Protein AF-A0A6N3H968-F1 (afdb_monomer_lite)

Organism: Flavonifractor plautii (NCBI:txid292800)

Radius of gyration: 36.26 Å; chains: 1; bounding box: 72×86×82 Å

Sequence (132 aa):
MAENMKNLCAPVPAGLHARVREEQEASGQTLGQYMTWLIRTFYDNQKEETTMSGDKRTVAFQVPGELFEKFKDYLQEKGIKQNAFFLDCIHRALAEAQEERVDADASAEPDGEAETDATSQGEDADEDSTAE

pLDDT: mean 76.13, std 20.02, range [37.72, 97.06]

Structure (mmCIF, N/CA/C/O backbone):
data_AF-A0A6N3H968-F1
#
_entry.id   AF-A0A6N3H968-F1
#
loop_
_atom_site.group_PDB
_atom_site.id
_atom_site.type_symbol
_atom_site.label_atom_id
_atom_site.label_alt_id
_atom_site.label_comp_id
_atom_site.label_asym_id
_atom_site.label_entity_id
_atom_site.label_seq_id
_atom_site.pdbx_PDB_ins_code
_atom_site.Cartn_x
_atom_site.Cartn_y
_atom_site.Cartn_z
_atom_site.occupancy
_atom_site.B_iso_or_equiv
_atom_site.auth_seq_id
_atom_site.auth_comp_id
_atom_site.auth_asym_id
_atom_site.auth_atom_id
_atom_site.pdbx_PDB_model_num
ATOM 1 N N . MET A 1 1 ? 8.980 20.034 19.360 1.00 46.72 1 MET A N 1
ATOM 2 C CA . MET A 1 1 ? 8.339 21.313 18.984 1.00 46.72 1 MET A CA 1
ATOM 3 C C . MET A 1 1 ? 6.839 21.077 19.027 1.00 46.72 1 MET A C 1
ATOM 5 O O . MET A 1 1 ? 6.424 20.035 18.541 1.00 46.72 1 MET A O 1
ATOM 9 N N . ALA A 1 2 ? 6.054 21.929 19.687 1.00 58.66 2 ALA A N 1
ATOM 10 C CA . ALA A 1 2 ? 4.604 21.739 19.750 1.00 58.66 2 ALA A CA 1
ATOM 11 C C . ALA A 1 2 ? 4.001 22.016 18.365 1.00 58.66 2 ALA A C 1
ATOM 13 O O 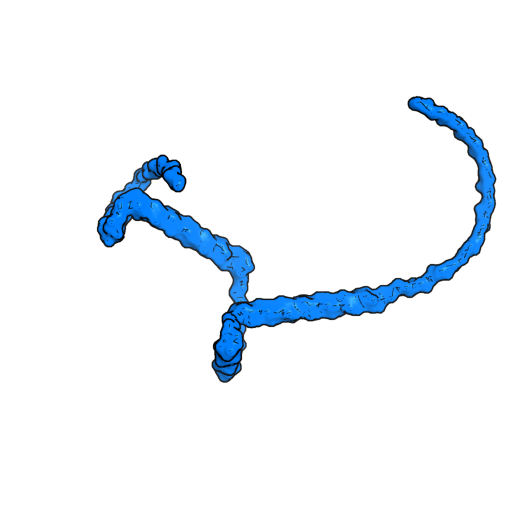. ALA A 1 2 ? 4.183 23.108 17.828 1.00 58.66 2 ALA A O 1
ATOM 14 N N . GLU A 1 3 ? 3.341 21.024 17.770 1.00 74.94 3 GLU A N 1
ATOM 15 C CA . GLU A 1 3 ? 2.638 21.208 16.502 1.00 74.94 3 GLU A CA 1
ATOM 16 C C . GLU A 1 3 ? 1.465 22.180 16.688 1.00 74.94 3 GLU A C 1
ATOM 18 O O . GLU A 1 3 ? 0.757 22.155 17.698 1.00 74.94 3 GLU A O 1
ATOM 23 N N . ASN A 1 4 ? 1.264 23.069 15.714 1.00 87.25 4 ASN A N 1
ATOM 24 C CA . ASN A 1 4 ? 0.139 23.996 15.721 1.00 87.25 4 ASN A CA 1
ATOM 25 C C . ASN A 1 4 ? -1.157 23.216 15.435 1.00 87.25 4 ASN A C 1
ATOM 27 O O . ASN A 1 4 ? -1.367 22.756 14.314 1.00 87.25 4 ASN A O 1
ATOM 31 N N . MET A 1 5 ? -2.014 23.053 16.446 1.00 84.62 5 MET A N 1
ATOM 32 C CA . MET A 1 5 ? -3.279 22.324 16.316 1.00 84.62 5 MET A CA 1
ATOM 33 C C . MET A 1 5 ? -4.404 23.235 15.810 1.00 84.62 5 MET A C 1
ATOM 35 O O . MET A 1 5 ? -4.602 24.339 16.318 1.00 84.62 5 MET A O 1
ATOM 39 N N . LYS A 1 6 ? -5.178 22.748 14.833 1.00 89.31 6 LYS A N 1
ATOM 40 C CA . LYS A 1 6 ? -6.383 23.402 14.296 1.00 89.31 6 LYS A CA 1
ATOM 41 C C . LYS A 1 6 ? -7.567 22.437 14.355 1.00 89.31 6 LYS A C 1
ATOM 43 O O . LYS A 1 6 ? -7.396 21.244 14.127 1.00 89.31 6 LYS A O 1
ATOM 48 N N . ASN A 1 7 ? -8.762 22.954 14.639 1.00 89.81 7 ASN A N 1
ATOM 49 C CA . ASN A 1 7 ? -9.979 22.142 14.721 1.00 89.81 7 ASN A CA 1
ATOM 50 C C . ASN A 1 7 ? -10.568 21.869 13.330 1.00 89.81 7 ASN A C 1
ATOM 52 O O . ASN A 1 7 ? -10.700 22.787 12.521 1.00 89.81 7 ASN A O 1
ATOM 56 N N . LEU A 1 8 ? -10.982 20.623 13.090 1.00 87.00 8 LEU A N 1
ATOM 57 C CA . LEU A 1 8 ? -11.762 20.211 11.924 1.00 87.00 8 LEU A CA 1
ATOM 58 C C . LEU A 1 8 ? -13.225 20.029 12.353 1.00 87.00 8 LEU A C 1
ATOM 60 O O . LEU A 1 8 ? -13.510 19.190 13.205 1.00 87.00 8 LEU A O 1
ATOM 64 N N . CYS A 1 9 ? -14.145 20.815 11.788 1.00 89.06 9 CYS A N 1
ATOM 65 C CA . CYS A 1 9 ? -15.574 20.752 12.104 1.00 89.06 9 CYS A CA 1
ATOM 66 C C . CYS A 1 9 ? -16.394 20.649 10.815 1.00 89.06 9 CYS A C 1
ATOM 68 O O . CYS A 1 9 ? -16.322 21.533 9.962 1.00 89.06 9 CYS A O 1
ATOM 70 N N . ALA A 1 10 ? -17.158 19.566 10.676 1.00 89.50 10 ALA A N 1
ATOM 71 C CA . ALA A 1 10 ? -18.072 19.342 9.563 1.00 89.50 10 ALA A CA 1
ATOM 72 C C . ALA A 1 10 ? -19.238 18.445 10.015 1.00 89.50 10 ALA A C 1
ATOM 74 O O . ALA A 1 10 ? -19.024 17.554 10.843 1.00 89.50 10 ALA A O 1
ATOM 75 N N . PRO A 1 11 ? -20.461 18.648 9.491 1.00 92.94 11 PRO A N 1
ATOM 76 C CA . PRO A 1 11 ? -21.566 17.730 9.737 1.00 92.94 11 PRO A CA 1
ATOM 77 C C . PRO A 1 11 ? -21.287 16.373 9.075 1.00 92.94 11 PRO A C 1
ATOM 79 O O . PRO A 1 11 ? -20.848 16.309 7.928 1.00 92.94 11 PRO A O 1
ATOM 82 N N . VAL A 1 12 ? -21.572 15.287 9.795 1.00 93.00 12 VAL A N 1
ATOM 83 C CA . VAL A 1 12 ? -21.361 13.904 9.343 1.00 93.00 12 VAL A CA 1
ATOM 84 C C . VAL A 1 12 ? -22.689 13.142 9.431 1.00 93.00 12 VAL A C 1
ATOM 86 O O . VAL A 1 12 ? -23.425 13.339 10.401 1.00 93.00 12 VAL A O 1
ATOM 89 N N . PRO A 1 13 ? -23.023 12.264 8.464 1.00 97.06 13 PRO A N 1
ATOM 90 C CA . PRO A 1 13 ? -24.207 11.414 8.558 1.00 97.06 13 PRO A CA 1
ATOM 91 C C . PRO A 1 13 ? -24.235 10.603 9.859 1.00 97.06 13 PRO A C 1
ATOM 93 O O . PRO A 1 13 ? -23.222 10.028 10.259 1.00 97.06 13 PRO A O 1
ATOM 96 N N . ALA A 1 14 ? -25.408 10.504 10.492 1.00 95.75 14 ALA A N 1
ATOM 97 C CA . ALA A 1 14 ? -25.561 9.891 11.816 1.00 95.75 14 ALA A CA 1
ATOM 98 C C . ALA A 1 14 ? -25.015 8.452 11.901 1.00 95.75 14 ALA A C 1
ATOM 100 O O . ALA A 1 14 ? -24.385 8.094 12.892 1.00 95.75 14 ALA A O 1
ATOM 101 N N . GLY A 1 15 ? -25.198 7.645 10.849 1.00 96.94 15 GLY A N 1
ATOM 102 C CA . GLY A 1 15 ? -24.672 6.276 10.801 1.00 96.94 15 GLY A CA 1
ATOM 103 C C . GLY A 1 15 ? -23.142 6.216 10.770 1.00 96.94 15 GLY A C 1
ATOM 104 O O . GLY A 1 15 ? -22.541 5.416 11.482 1.00 96.94 15 GLY A O 1
ATOM 105 N N . LEU A 1 16 ? -22.501 7.103 10.002 1.00 95.38 16 LEU A N 1
ATOM 106 C CA . LEU A 1 16 ? -21.039 7.183 9.951 1.00 95.38 16 LEU A CA 1
ATOM 107 C C . LEU A 1 16 ? -20.477 7.700 11.280 1.00 95.38 16 LEU A C 1
ATOM 109 O O . LEU A 1 16 ? -19.486 7.171 11.772 1.00 95.38 16 LEU A O 1
ATOM 113 N N . HIS A 1 17 ? -21.149 8.677 11.891 1.00 95.19 17 HIS A N 1
ATOM 114 C CA . HIS A 1 17 ? -20.797 9.157 13.222 1.00 95.19 17 HIS A CA 1
ATOM 115 C C . HIS A 1 17 ? -20.850 8.031 14.266 1.00 95.19 17 HIS A C 1
ATOM 117 O O . HIS A 1 17 ? -19.888 7.851 15.006 1.00 95.19 17 HIS A O 1
ATOM 123 N N . ALA A 1 18 ? -21.937 7.251 14.313 1.00 96.69 18 ALA A N 1
ATOM 124 C CA . ALA A 1 18 ? -22.078 6.144 15.261 1.00 96.69 18 ALA A CA 1
ATOM 125 C C . ALA A 1 18 ? -20.950 5.111 15.117 1.00 96.69 18 ALA A C 1
ATOM 127 O O . ALA A 1 18 ? -20.322 4.750 16.109 1.00 96.69 18 ALA A O 1
ATOM 128 N N . ARG A 1 19 ? -20.630 4.721 13.879 1.00 96.56 19 ARG A N 1
ATOM 129 C CA . ARG A 1 19 ? -19.536 3.788 13.593 1.00 96.56 19 ARG A CA 1
ATOM 130 C C . ARG A 1 19 ? -18.174 4.322 14.044 1.00 96.56 19 ARG A C 1
ATOM 132 O O . ARG A 1 19 ? -17.432 3.619 14.719 1.00 96.56 19 ARG A O 1
ATOM 139 N N . VAL A 1 20 ? -17.858 5.574 13.707 1.00 94.81 20 VAL A N 1
ATOM 140 C CA . VAL A 1 20 ? -16.598 6.220 14.117 1.00 94.81 20 VAL A CA 1
ATOM 141 C C . VAL A 1 20 ? -16.467 6.250 15.640 1.00 94.81 20 VAL A C 1
ATOM 143 O O . VAL A 1 20 ? -15.379 6.040 16.162 1.00 94.81 20 VAL A O 1
ATOM 146 N N . ARG A 1 21 ? -17.567 6.484 16.364 1.00 95.12 21 ARG A N 1
ATOM 147 C CA . ARG A 1 21 ? -17.585 6.487 17.833 1.00 95.12 21 ARG A CA 1
ATOM 148 C C . ARG A 1 21 ? -17.335 5.104 18.427 1.00 95.12 21 ARG A C 1
ATOM 150 O O . ARG A 1 21 ? -16.510 4.995 19.327 1.00 95.12 21 ARG A O 1
ATOM 157 N N . GLU A 1 22 ? -17.991 4.073 17.905 1.00 96.81 22 GLU A N 1
ATOM 158 C CA . GLU A 1 22 ? -17.797 2.687 18.346 1.00 96.81 22 GLU A CA 1
ATOM 159 C C . GLU A 1 22 ? -16.345 2.227 18.137 1.00 96.81 22 GLU A C 1
ATOM 161 O O . GLU A 1 22 ? -15.702 1.733 19.063 1.00 96.81 22 GLU A O 1
ATOM 166 N N . GLU A 1 23 ? -15.783 2.468 16.949 1.00 96.00 23 GLU A N 1
ATOM 167 C CA . GLU A 1 23 ? -14.393 2.114 16.637 1.00 96.00 23 GLU A CA 1
ATOM 168 C C . GLU A 1 23 ? -13.383 2.939 17.461 1.00 96.00 23 GLU A C 1
ATOM 170 O O . GLU A 1 23 ? -12.353 2.424 17.909 1.00 96.00 23 GLU A O 1
ATOM 175 N N . GLN A 1 24 ? -13.685 4.214 17.722 1.00 95.94 24 GLN A N 1
ATOM 176 C CA . GLN A 1 24 ? -12.869 5.069 18.584 1.00 95.94 24 GLN A CA 1
ATOM 177 C C . GLN A 1 24 ? -12.869 4.577 20.037 1.00 95.94 24 GLN A C 1
ATOM 179 O O . GLN A 1 24 ? -11.818 4.570 20.676 1.00 95.94 24 GLN A O 1
ATOM 184 N N . GLU A 1 25 ? -14.011 4.134 20.558 1.00 94.44 25 GLU A N 1
ATOM 185 C CA . GLU A 1 25 ? -14.118 3.577 21.911 1.00 94.44 25 GLU A CA 1
ATOM 186 C C . GLU A 1 25 ? -13.400 2.226 22.016 1.00 94.44 25 GLU A C 1
ATOM 188 O O . GLU A 1 25 ? -12.639 2.011 22.962 1.00 94.44 25 GLU A O 1
ATOM 193 N N . ALA A 1 26 ? -13.535 1.366 21.002 1.00 95.62 26 ALA A N 1
ATOM 194 C CA . ALA A 1 26 ? -12.823 0.090 20.926 1.00 95.62 26 ALA A CA 1
ATOM 195 C C . ALA A 1 26 ? -11.294 0.254 20.843 1.00 95.62 26 ALA A C 1
ATOM 197 O O . ALA A 1 26 ? -10.553 -0.569 21.381 1.00 95.62 26 ALA A O 1
ATOM 198 N N . SER A 1 27 ? -10.807 1.320 20.197 1.00 92.94 27 SER A N 1
ATOM 199 C CA . SER A 1 27 ? -9.366 1.597 20.094 1.00 92.94 27 SER A CA 1
ATOM 200 C C . SER A 1 27 ? -8.754 2.188 21.372 1.00 92.94 27 SER A C 1
ATOM 202 O O . SER A 1 27 ? -7.529 2.255 21.486 1.00 92.94 27 SER A O 1
ATOM 204 N N . GLY A 1 28 ? -9.575 2.644 22.330 1.00 95.06 28 GLY A N 1
ATOM 205 C CA . GLY A 1 28 ? -9.118 3.291 23.567 1.00 95.06 28 GLY A CA 1
ATOM 206 C C . GLY A 1 28 ? -8.449 4.657 23.361 1.00 95.06 28 GLY A C 1
ATOM 207 O O . GLY A 1 28 ? -7.908 5.234 24.306 1.00 95.06 28 GLY A O 1
ATOM 208 N N . GLN A 1 29 ? -8.467 5.188 22.137 1.00 93.81 29 GLN A N 1
ATOM 209 C CA . GLN A 1 29 ? -7.880 6.480 21.798 1.00 93.81 29 GLN A CA 1
ATOM 210 C C . GLN A 1 29 ? -8.850 7.618 22.119 1.00 93.81 29 GLN A C 1
ATOM 212 O O . GLN A 1 29 ? -10.071 7.467 22.054 1.00 93.81 29 GLN A O 1
ATOM 217 N N . THR A 1 30 ? -8.317 8.808 22.404 1.00 94.44 30 THR A N 1
ATOM 218 C CA . THR A 1 30 ? -9.153 10.019 22.408 1.00 94.44 30 THR A CA 1
ATOM 219 C C . THR A 1 30 ? -9.659 10.309 20.994 1.00 94.44 30 THR A C 1
ATOM 221 O O . THR A 1 30 ? -8.998 9.975 20.011 1.00 94.44 30 THR A O 1
ATOM 224 N N . LEU A 1 31 ? -10.801 10.993 20.870 1.00 92.31 31 LEU A N 1
ATOM 225 C CA . LEU A 1 31 ? -11.367 11.338 19.562 1.00 92.31 31 LEU A CA 1
ATOM 226 C C . LEU A 1 31 ? -10.364 12.075 18.658 1.00 92.31 31 LEU A C 1
ATOM 228 O O . LEU A 1 31 ? -10.262 11.763 17.478 1.00 92.31 31 LEU A O 1
ATOM 232 N N . GLY A 1 32 ? -9.586 13.012 19.211 1.00 91.25 32 GLY A N 1
ATOM 233 C CA . GLY A 1 32 ? -8.565 13.736 18.449 1.00 91.25 32 GLY A CA 1
ATOM 234 C C . GLY A 1 32 ? -7.452 12.824 17.924 1.00 91.25 32 GLY A C 1
ATOM 235 O O . GLY A 1 32 ? -7.064 12.939 16.762 1.00 91.25 32 GLY A O 1
ATOM 236 N N . GLN A 1 33 ? -6.977 11.880 18.743 1.00 92.69 33 GLN A N 1
ATOM 237 C CA . GLN A 1 33 ? -5.967 10.897 18.330 1.00 92.69 33 GLN A CA 1
ATOM 238 C C . GLN A 1 33 ? -6.509 9.948 17.262 1.00 92.69 33 GLN A C 1
ATOM 240 O O . GLN A 1 33 ? -5.849 9.745 16.246 1.00 92.69 33 GLN A O 1
ATOM 245 N N . TYR A 1 34 ? -7.718 9.423 17.469 1.00 95.38 34 TYR A N 1
ATOM 246 C CA . TYR A 1 34 ? -8.359 8.508 16.530 1.00 95.38 34 TYR A CA 1
ATOM 247 C C . TYR A 1 34 ? -8.611 9.183 15.178 1.00 95.38 34 TYR A C 1
ATOM 249 O O . TYR A 1 34 ? -8.244 8.643 14.141 1.00 95.38 34 TYR A O 1
ATOM 257 N N . MET A 1 35 ? -9.140 10.412 15.171 1.00 94.25 35 MET A N 1
ATOM 258 C CA . MET A 1 35 ? -9.356 11.169 13.933 1.00 94.25 35 MET A CA 1
ATOM 259 C C . MET A 1 35 ? -8.039 11.510 13.230 1.00 94.25 35 MET A C 1
ATOM 261 O O . MET A 1 35 ? -7.953 11.401 12.010 1.00 94.25 35 MET A O 1
ATOM 265 N N . THR A 1 36 ? -6.994 11.869 13.981 1.00 93.12 36 THR A N 1
ATOM 266 C CA . THR A 1 36 ? -5.659 12.109 13.409 1.00 93.12 36 THR A CA 1
ATOM 267 C C . THR A 1 36 ? -5.108 10.843 12.756 1.00 93.12 36 THR A C 1
ATOM 269 O O . THR A 1 36 ? -4.624 10.897 11.626 1.00 93.12 36 THR A O 1
ATOM 272 N N . TRP A 1 37 ? -5.218 9.697 13.435 1.00 94.81 37 TRP A N 1
ATOM 273 C CA . TRP A 1 37 ? -4.813 8.401 12.895 1.00 94.81 37 TRP A CA 1
ATOM 274 C C . TRP A 1 37 ? -5.624 8.024 11.652 1.00 94.81 37 TRP A C 1
ATOM 276 O O . TRP A 1 37 ? -5.031 7.648 10.645 1.00 94.81 37 TRP A O 1
ATOM 286 N N . LEU A 1 38 ? -6.948 8.178 11.685 1.00 94.19 38 LEU A N 1
ATOM 287 C CA . LEU A 1 38 ? -7.844 7.821 10.586 1.00 94.19 38 LEU A CA 1
ATOM 288 C C . LEU A 1 38 ? -7.556 8.658 9.332 1.00 94.19 38 LEU A C 1
ATOM 290 O O . LEU A 1 38 ? -7.412 8.113 8.239 1.00 94.19 38 LEU A O 1
ATOM 294 N N . ILE A 1 39 ? -7.403 9.978 9.492 1.00 93.19 39 ILE A N 1
ATOM 295 C CA . ILE A 1 39 ? -7.086 10.902 8.393 1.00 93.19 39 ILE A CA 1
ATOM 296 C C . ILE A 1 39 ? -5.694 10.608 7.829 1.00 93.19 39 ILE A C 1
ATOM 298 O O . ILE A 1 39 ? -5.524 10.543 6.612 1.00 93.19 39 ILE A O 1
ATOM 302 N N . ARG A 1 40 ? -4.698 10.404 8.699 1.00 92.12 40 ARG 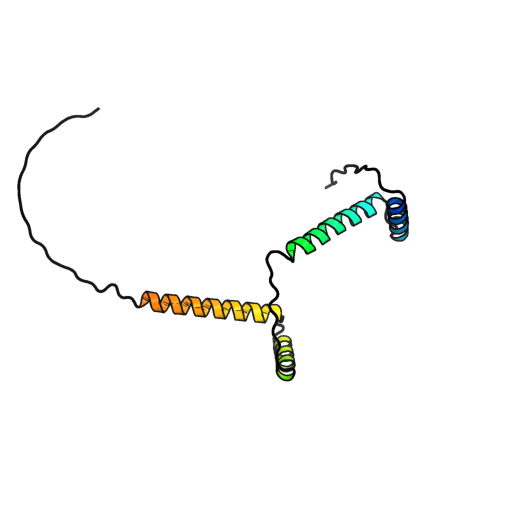A N 1
ATOM 303 C CA . ARG A 1 40 ? -3.340 10.051 8.272 1.00 92.12 40 ARG A CA 1
ATOM 304 C C . ARG A 1 40 ? -3.334 8.739 7.498 1.00 92.12 40 ARG A C 1
ATOM 306 O O . ARG A 1 40 ? -2.799 8.694 6.401 1.00 92.12 40 ARG A O 1
ATOM 313 N N . THR A 1 41 ? -3.987 7.715 8.037 1.00 91.19 41 THR A N 1
ATOM 314 C CA . THR A 1 41 ? -4.118 6.402 7.401 1.00 91.19 41 THR A CA 1
ATOM 315 C C . THR A 1 41 ? -4.772 6.538 6.032 1.00 91.19 41 THR A C 1
ATOM 317 O O . THR A 1 41 ? -4.260 5.990 5.066 1.00 91.19 41 THR A O 1
ATOM 320 N N . PHE A 1 42 ? -5.841 7.325 5.900 1.00 91.75 42 PHE A N 1
ATOM 321 C CA . PHE A 1 42 ? -6.486 7.568 4.610 1.00 91.75 42 PHE A CA 1
ATOM 322 C C . PHE A 1 42 ? -5.543 8.203 3.573 1.00 91.75 42 PHE A C 1
ATOM 324 O O . PHE A 1 42 ? -5.484 7.739 2.436 1.00 91.75 42 PHE A O 1
ATOM 331 N N . TYR A 1 43 ? -4.779 9.235 3.945 1.00 86.94 43 TYR A N 1
ATOM 332 C CA . TYR A 1 43 ? -3.844 9.885 3.018 1.00 86.94 43 TYR A CA 1
ATOM 333 C C . TYR A 1 43 ? -2.584 9.067 2.740 1.00 86.94 43 TYR A C 1
ATOM 335 O O . TYR A 1 43 ? -2.071 9.128 1.625 1.00 86.94 43 TYR A O 1
ATOM 343 N N . ASP A 1 44 ? -2.085 8.309 3.712 1.00 82.19 44 ASP A N 1
ATOM 344 C CA . ASP A 1 44 ? -0.940 7.419 3.522 1.00 82.19 44 ASP A CA 1
ATOM 345 C C . ASP A 1 44 ? -1.333 6.248 2.599 1.00 82.19 44 ASP A C 1
ATOM 347 O O . ASP A 1 44 ? -0.608 5.965 1.647 1.00 82.19 44 ASP A O 1
ATOM 351 N N . ASN A 1 45 ? -2.532 5.672 2.767 1.00 78.19 45 ASN A N 1
ATOM 352 C CA . ASN A 1 45 ? -3.065 4.654 1.851 1.00 78.19 45 ASN A CA 1
ATOM 353 C C . ASN A 1 45 ? -3.370 5.222 0.458 1.00 78.19 45 ASN A C 1
ATOM 355 O O . ASN A 1 45 ? -3.035 4.583 -0.531 1.00 78.19 45 ASN A O 1
ATOM 359 N N . GLN A 1 46 ? -3.938 6.431 0.342 1.00 69.12 46 GLN A N 1
ATOM 360 C CA . GLN A 1 46 ? -4.100 7.065 -0.973 1.00 69.12 46 GLN A CA 1
ATOM 361 C C . GLN A 1 46 ? -2.752 7.344 -1.636 1.00 69.12 46 GLN A C 1
ATOM 363 O O . GLN A 1 46 ? -2.627 7.192 -2.848 1.00 69.12 46 GLN A O 1
ATOM 368 N N . LYS A 1 47 ? -1.727 7.740 -0.874 1.00 59.19 47 LYS A N 1
ATOM 369 C CA . LYS A 1 47 ? -0.376 7.873 -1.418 1.00 59.19 47 LYS A CA 1
ATOM 370 C C . LYS A 1 47 ? 0.148 6.529 -1.887 1.00 59.19 47 LYS A C 1
ATOM 372 O O . LYS A 1 47 ? 0.670 6.506 -2.988 1.00 59.19 47 LYS A O 1
ATOM 377 N N . GLU A 1 48 ? -0.011 5.431 -1.153 1.00 53.69 48 GLU A N 1
ATOM 378 C CA . GLU A 1 48 ? 0.363 4.101 -1.661 1.00 53.69 48 GLU A CA 1
ATOM 379 C C . GLU A 1 48 ? -0.432 3.709 -2.916 1.00 53.69 48 GLU A C 1
ATOM 381 O O . GLU A 1 48 ? 0.172 3.294 -3.901 1.00 53.69 48 GLU A O 1
ATOM 386 N N . GLU A 1 49 ? -1.747 3.927 -2.956 1.00 50.44 49 GLU A N 1
ATOM 387 C CA . GLU A 1 49 ? -2.589 3.605 -4.118 1.00 50.44 49 GLU A CA 1
ATOM 388 C C . GLU A 1 49 ? -2.213 4.441 -5.362 1.00 50.44 49 GLU A C 1
ATOM 390 O O . GLU A 1 49 ? -2.148 3.927 -6.484 1.00 50.44 49 GLU A O 1
ATOM 395 N N . THR A 1 50 ? -1.860 5.717 -5.156 1.00 48.53 50 THR A N 1
ATOM 396 C CA . THR A 1 50 ? -1.490 6.659 -6.229 1.00 48.53 50 THR A CA 1
ATOM 397 C C . THR A 1 50 ? -0.005 6.567 -6.617 1.00 48.53 50 THR A C 1
ATOM 399 O O . THR A 1 50 ? 0.338 6.797 -7.774 1.00 48.53 50 THR A O 1
ATOM 402 N N . THR A 1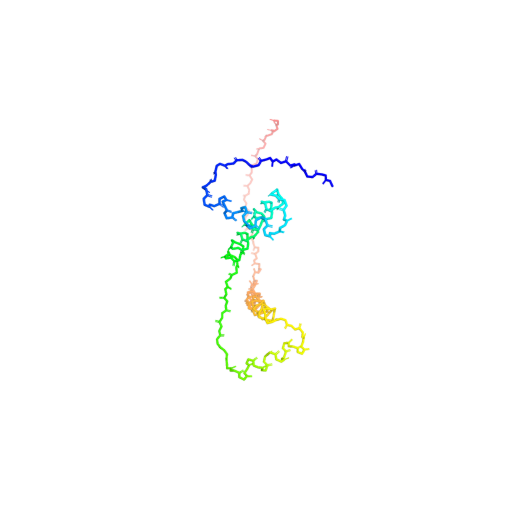 51 ? 0.897 6.189 -5.703 1.00 46.09 51 THR A N 1
ATOM 403 C CA . THR A 1 51 ? 2.345 6.033 -5.981 1.00 46.09 51 THR A CA 1
ATOM 404 C C . THR A 1 51 ? 2.746 4.621 -6.407 1.00 46.09 51 THR A C 1
ATOM 406 O O . THR A 1 51 ? 3.832 4.449 -6.958 1.00 46.09 51 THR A O 1
ATOM 409 N N . MET A 1 52 ? 1.884 3.612 -6.243 1.00 47.72 52 MET A N 1
ATOM 410 C CA . MET A 1 52 ? 2.144 2.257 -6.755 1.00 47.72 52 MET A CA 1
ATOM 411 C C . MET A 1 52 ? 1.637 2.020 -8.186 1.00 47.72 52 MET A C 1
ATOM 413 O O . MET A 1 52 ? 2.001 1.009 -8.782 1.00 47.72 52 MET A O 1
ATOM 417 N N . SER A 1 53 ? 0.862 2.943 -8.770 1.00 48.47 53 SER A N 1
ATOM 418 C CA . SER A 1 53 ? 0.218 2.729 -10.082 1.00 48.47 53 SER A CA 1
ATOM 419 C C . SER A 1 53 ? 0.772 3.588 -11.233 1.00 48.47 53 SER A C 1
ATOM 421 O O . SER A 1 53 ? 0.403 3.359 -12.385 1.00 48.47 53 SER A O 1
ATOM 423 N N . GLY A 1 54 ? 1.650 4.562 -10.956 1.00 48.75 54 GLY A N 1
ATOM 424 C CA . GLY A 1 54 ? 2.191 5.485 -11.969 1.00 48.75 54 GLY A CA 1
ATOM 425 C C . GLY A 1 54 ? 3.459 4.994 -12.682 1.00 48.75 54 GLY A C 1
ATOM 426 O O . GLY A 1 54 ? 3.477 4.903 -13.906 1.00 48.75 54 GLY A O 1
ATOM 427 N N . ASP A 1 55 ? 4.500 4.634 -11.922 1.00 63.25 55 ASP A N 1
ATOM 428 C CA . ASP A 1 55 ? 5.861 4.454 -12.472 1.00 63.25 55 ASP A CA 1
ATOM 429 C C . ASP A 1 55 ? 6.335 2.999 -12.583 1.00 63.25 55 ASP A C 1
ATOM 431 O O . ASP A 1 55 ? 7.378 2.719 -13.174 1.00 63.25 55 ASP A O 1
ATOM 435 N N . LYS A 1 56 ? 5.600 2.039 -12.017 1.00 65.56 56 LYS A N 1
ATOM 436 C CA . LYS A 1 56 ? 5.989 0.623 -12.032 1.00 65.56 56 LYS A CA 1
ATOM 437 C C . LYS A 1 56 ? 4.970 -0.188 -12.815 1.00 65.56 56 LYS A C 1
ATOM 439 O O . LYS A 1 56 ? 3.784 -0.192 -12.504 1.00 65.56 56 LYS A O 1
ATOM 444 N N . ARG A 1 57 ? 5.444 -0.901 -13.835 1.00 74.75 57 ARG A N 1
ATOM 445 C CA . ARG A 1 57 ? 4.661 -1.897 -14.575 1.00 74.75 57 ARG A CA 1
ATOM 446 C C . ARG A 1 57 ? 5.127 -3.289 -14.164 1.00 74.75 57 ARG A C 1
ATOM 448 O O . ARG A 1 57 ? 6.325 -3.544 -14.087 1.00 74.75 57 ARG A O 1
ATOM 455 N N . THR A 1 58 ? 4.183 -4.183 -13.886 1.00 81.50 58 THR A N 1
ATOM 456 C CA . THR A 1 58 ? 4.490 -5.578 -13.556 1.00 81.50 58 THR A CA 1
ATOM 457 C C . THR A 1 58 ? 4.889 -6.334 -14.818 1.00 81.50 58 THR A C 1
ATOM 459 O O . THR A 1 58 ? 4.138 -6.358 -15.790 1.00 81.50 58 THR A O 1
ATOM 462 N N . VAL A 1 59 ? 6.047 -6.990 -14.780 1.00 79.75 59 VAL A N 1
ATOM 463 C CA . VAL A 1 59 ? 6.490 -7.947 -15.800 1.00 79.75 59 VAL A CA 1
ATOM 464 C C . VAL A 1 59 ? 6.383 -9.346 -15.200 1.00 79.75 59 VAL A C 1
ATOM 466 O O . VAL A 1 59 ? 6.958 -9.605 -14.144 1.00 79.75 59 VAL A O 1
ATOM 469 N N . ALA A 1 60 ? 5.635 -10.240 -15.847 1.00 86.31 60 ALA A N 1
ATOM 470 C CA . ALA A 1 60 ? 5.454 -11.620 -15.406 1.00 86.31 60 ALA A CA 1
ATOM 471 C C . ALA A 1 60 ? 5.617 -12.583 -16.587 1.00 86.31 60 ALA A C 1
ATOM 473 O O . ALA A 1 60 ? 5.115 -12.326 -17.680 1.00 86.31 60 ALA A O 1
ATOM 474 N N . PHE A 1 61 ? 6.305 -13.700 -16.356 1.00 85.75 61 PHE A N 1
ATOM 475 C CA . PHE A 1 61 ? 6.478 -14.784 -17.319 1.00 85.75 61 PHE A CA 1
ATOM 476 C C . PHE A 1 61 ? 6.423 -16.131 -16.597 1.00 85.75 61 PHE A C 1
ATOM 478 O O . PHE A 1 61 ? 6.689 -16.222 -15.398 1.00 85.75 61 PHE A O 1
ATOM 485 N N . GLN A 1 62 ? 6.040 -17.176 -17.325 1.00 89.00 62 GLN A N 1
ATOM 486 C CA . GLN A 1 62 ? 6.008 -18.538 -16.801 1.00 89.00 62 GLN A CA 1
ATOM 487 C C . GLN A 1 62 ? 7.359 -19.212 -17.036 1.00 89.00 62 GLN A C 1
ATOM 489 O O . GLN A 1 62 ? 7.933 -19.103 -18.118 1.00 89.00 62 GLN A O 1
ATOM 494 N N . VAL A 1 63 ? 7.848 -19.930 -16.028 1.00 88.38 63 VAL A N 1
ATOM 495 C CA . VAL A 1 63 ? 9.054 -20.761 -16.114 1.00 88.38 63 VAL A CA 1
ATOM 496 C C . VAL A 1 63 ? 8.730 -22.199 -15.717 1.00 88.38 63 VAL A C 1
ATOM 498 O O . VAL A 1 63 ? 7.817 -22.411 -14.914 1.00 88.38 63 VAL A O 1
ATOM 501 N N . PRO A 1 64 ? 9.467 -23.198 -16.235 1.00 94.44 64 PRO A N 1
ATOM 502 C CA . PRO A 1 64 ? 9.356 -24.574 -15.761 1.00 94.44 64 PRO A CA 1
ATOM 503 C C . PRO A 1 64 ? 9.600 -24.676 -14.248 1.00 94.44 64 PRO A C 1
ATOM 505 O O . PRO A 1 64 ? 10.497 -24.018 -13.719 1.00 94.44 64 PRO A O 1
ATOM 508 N N . GLY A 1 65 ? 8.837 -25.531 -13.559 1.00 89.50 65 GLY A N 1
ATOM 509 C CA . GLY A 1 65 ? 8.899 -25.669 -12.096 1.00 89.50 65 GLY A CA 1
ATOM 510 C C . GLY A 1 65 ? 10.292 -26.036 -11.574 1.00 89.50 65 GLY A C 1
ATOM 511 O O . GLY A 1 65 ? 10.789 -25.395 -10.655 1.00 89.50 65 GLY A O 1
ATOM 512 N N . GLU A 1 66 ? 10.977 -26.976 -12.229 1.00 91.69 66 GLU A N 1
ATOM 513 C CA . GLU A 1 66 ? 12.346 -27.365 -11.854 1.00 91.69 66 GLU A CA 1
ATOM 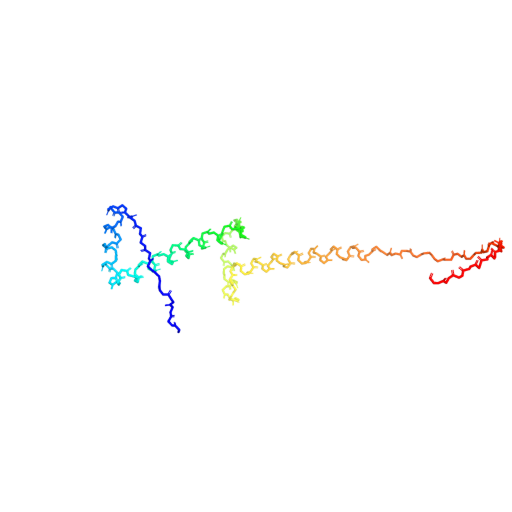514 C C . GLU A 1 66 ? 13.349 -26.207 -11.972 1.00 91.69 66 GLU A C 1
ATOM 516 O O . GLU A 1 66 ? 14.300 -26.107 -11.196 1.00 91.69 66 GLU A O 1
ATOM 521 N N . LEU A 1 67 ? 13.152 -25.318 -12.952 1.00 91.44 67 LEU A N 1
ATOM 522 C CA . LEU A 1 67 ? 14.004 -24.145 -13.138 1.00 91.44 67 LEU A CA 1
ATOM 523 C C . LEU A 1 67 ? 13.730 -23.102 -12.052 1.00 91.44 67 LEU A C 1
ATOM 525 O O . LEU A 1 67 ? 14.663 -22.477 -11.554 1.00 91.44 67 LEU A O 1
ATOM 529 N N . PHE A 1 68 ? 12.464 -22.941 -11.665 1.00 91.25 68 PHE A N 1
ATOM 530 C CA . PHE A 1 68 ? 12.065 -22.042 -10.589 1.00 91.25 68 PHE A CA 1
ATOM 531 C C . PHE A 1 68 ? 12.675 -22.444 -9.241 1.00 91.25 68 PHE A C 1
ATOM 533 O O . PHE A 1 68 ? 13.166 -21.583 -8.512 1.00 91.25 68 PHE A O 1
ATOM 540 N N . GLU A 1 69 ? 12.689 -23.740 -8.926 1.00 92.50 69 GLU A N 1
ATOM 541 C CA . GLU A 1 69 ? 13.287 -24.249 -7.687 1.00 92.50 69 GLU A CA 1
ATOM 542 C C . GLU A 1 69 ? 14.801 -24.018 -7.655 1.00 92.50 69 GLU A C 1
ATOM 544 O O . GLU A 1 69 ? 15.297 -23.364 -6.737 1.00 92.50 69 GLU A O 1
ATOM 549 N N . LYS A 1 70 ? 15.521 -24.414 -8.715 1.00 93.25 70 LYS A N 1
ATOM 550 C CA . LYS A 1 70 ? 16.968 -24.149 -8.845 1.00 93.25 70 LYS A CA 1
ATOM 551 C C . LYS A 1 70 ? 17.298 -22.660 -8.744 1.00 93.25 70 LYS A C 1
ATOM 553 O O . LYS A 1 70 ? 18.294 -22.271 -8.139 1.00 93.25 70 LYS A O 1
ATOM 558 N N . PHE A 1 71 ? 16.458 -21.816 -9.339 1.00 91.75 71 PHE A N 1
ATOM 559 C CA . PHE A 1 71 ? 16.612 -20.367 -9.284 1.00 91.75 71 PHE A CA 1
ATOM 560 C C . PHE A 1 71 ? 16.429 -19.821 -7.864 1.00 91.75 71 PHE A C 1
ATOM 562 O O . PHE A 1 71 ? 17.191 -18.958 -7.427 1.00 91.75 71 PHE A O 1
ATOM 569 N N . LYS A 1 72 ? 15.445 -20.331 -7.121 1.00 92.19 72 LYS A N 1
ATOM 570 C CA . LYS A 1 72 ? 15.212 -19.933 -5.733 1.00 92.19 72 LYS A CA 1
ATOM 571 C C . LYS A 1 72 ? 16.401 -20.295 -4.838 1.00 92.19 72 LYS A C 1
ATOM 573 O O . LYS A 1 72 ? 16.825 -19.445 -4.055 1.00 92.19 72 LYS A O 1
ATOM 578 N N . ASP A 1 73 ? 16.957 -21.493 -4.998 1.00 94.25 73 ASP A N 1
ATOM 579 C CA . ASP A 1 73 ? 18.128 -21.945 -4.236 1.00 94.25 73 ASP A CA 1
ATOM 580 C C . ASP A 1 73 ? 19.350 -21.061 -4.510 1.00 94.25 73 ASP A C 1
ATOM 582 O O . ASP A 1 73 ? 19.992 -20.578 -3.577 1.00 94.25 73 ASP A O 1
ATOM 586 N N . TYR A 1 74 ? 19.608 -20.749 -5.784 1.00 93.56 74 TYR A N 1
ATOM 587 C CA . TYR A 1 74 ? 20.687 -19.846 -6.195 1.00 93.56 74 TYR A CA 1
ATOM 588 C C . TYR A 1 74 ? 20.571 -18.454 -5.553 1.00 93.56 74 TYR A C 1
ATOM 590 O O . TYR A 1 74 ? 21.553 -17.891 -5.059 1.00 93.56 74 TYR A O 1
ATOM 598 N N . LEU A 1 75 ? 19.364 -17.884 -5.540 1.00 92.88 75 LEU A N 1
ATOM 599 C CA . LEU A 1 75 ? 19.126 -16.581 -4.920 1.00 92.88 75 LEU A CA 1
ATOM 600 C C . LEU A 1 75 ? 19.322 -16.615 -3.407 1.00 92.88 75 LEU A C 1
ATOM 602 O O . LEU A 1 75 ? 19.844 -15.655 -2.839 1.00 92.88 75 LEU A O 1
ATOM 606 N N . GLN A 1 76 ? 18.916 -17.708 -2.763 1.00 90.69 76 GLN A N 1
ATOM 607 C CA . GLN A 1 76 ? 19.078 -17.890 -1.328 1.00 90.69 76 GLN A CA 1
ATOM 608 C C . GLN A 1 76 ? 20.553 -18.052 -0.945 1.00 90.69 76 GLN A C 1
ATOM 610 O O . GLN A 1 76 ? 20.992 -17.411 0.009 1.00 90.69 76 GLN A O 1
ATOM 615 N N . GLU A 1 77 ? 21.325 -18.831 -1.707 1.00 93.00 77 GLU A N 1
ATOM 616 C CA . GLU A 1 77 ? 22.769 -19.012 -1.501 1.00 93.00 77 GLU A CA 1
ATOM 617 C C . GLU A 1 77 ? 23.525 -17.680 -1.591 1.00 93.00 77 GLU A C 1
ATOM 619 O O . GLU A 1 77 ? 24.406 -17.397 -0.779 1.00 93.00 77 GLU A O 1
ATOM 624 N N . LYS A 1 78 ? 23.147 -16.827 -2.550 1.00 89.31 78 LYS A N 1
ATOM 625 C CA . LYS A 1 78 ? 23.776 -15.513 -2.747 1.00 89.31 78 LYS A CA 1
ATOM 626 C C . LYS A 1 78 ? 23.152 -14.382 -1.924 1.00 89.31 78 LYS A C 1
ATOM 628 O O . LYS A 1 78 ? 23.668 -13.268 -1.954 1.00 89.31 78 LYS A O 1
ATOM 633 N N . GLY A 1 79 ? 22.055 -14.634 -1.209 1.00 89.81 79 GLY A N 1
ATOM 634 C CA . GLY A 1 79 ? 21.339 -13.618 -0.429 1.00 89.81 79 GLY A CA 1
ATOM 635 C C . GLY A 1 79 ? 20.702 -12.504 -1.274 1.00 89.81 79 GLY A C 1
ATOM 636 O O . GLY A 1 79 ? 20.550 -11.378 -0.795 1.00 89.81 79 GLY A O 1
ATOM 637 N N . ILE A 1 80 ? 20.337 -12.787 -2.528 1.00 91.19 80 ILE A N 1
ATOM 638 C CA . ILE A 1 80 ? 19.816 -11.798 -3.487 1.00 91.19 80 ILE A CA 1
ATOM 639 C C . ILE A 1 80 ? 18.287 -11.894 -3.568 1.00 91.19 80 ILE A C 1
ATOM 641 O O . ILE A 1 80 ? 17.704 -12.974 -3.613 1.00 91.19 80 ILE A O 1
ATOM 645 N N . LYS A 1 81 ? 17.602 -10.747 -3.631 1.00 89.12 81 LYS A N 1
ATOM 646 C CA . LYS A 1 81 ? 16.145 -10.698 -3.847 1.00 89.12 81 LYS A CA 1
ATOM 647 C C . LYS A 1 81 ? 15.808 -10.941 -5.322 1.00 89.12 81 LYS A C 1
ATOM 649 O O . LYS A 1 81 ? 16.440 -10.344 -6.187 1.00 89.12 81 LYS A O 1
ATOM 654 N N . GLN A 1 82 ? 14.742 -11.699 -5.605 1.00 84.81 82 GLN A N 1
ATOM 655 C CA . GLN A 1 82 ? 14.266 -11.974 -6.977 1.00 84.81 82 GLN A CA 1
ATOM 656 C C . GLN A 1 82 ? 14.137 -10.703 -7.828 1.00 84.81 82 GLN A C 1
ATOM 658 O O . GLN A 1 82 ? 14.693 -10.624 -8.917 1.00 84.81 82 GLN A O 1
ATOM 663 N N . ASN A 1 83 ? 13.466 -9.676 -7.298 1.00 84.25 83 ASN A N 1
ATOM 664 C CA . ASN A 1 83 ? 13.289 -8.406 -8.002 1.00 84.25 83 ASN A CA 1
ATOM 665 C C . ASN A 1 83 ? 14.625 -7.707 -8.313 1.00 84.25 83 ASN A C 1
ATOM 667 O O . ASN A 1 83 ? 14.784 -7.131 -9.380 1.00 84.25 83 ASN A O 1
ATOM 671 N N . ALA A 1 84 ? 15.600 -7.778 -7.401 1.00 85.69 84 ALA A N 1
ATOM 672 C CA . ALA A 1 84 ? 16.911 -7.166 -7.610 1.00 85.69 84 ALA A CA 1
ATOM 673 C C . ALA A 1 84 ? 17.700 -7.891 -8.709 1.00 85.69 84 ALA A C 1
ATOM 675 O O . ALA A 1 84 ? 18.289 -7.235 -9.558 1.00 85.69 84 ALA A O 1
ATOM 676 N N . PHE A 1 85 ? 17.644 -9.227 -8.733 1.00 91.56 85 PHE A N 1
ATOM 677 C CA . PHE A 1 85 ? 18.285 -10.033 -9.772 1.00 91.56 85 PHE A CA 1
ATOM 678 C C . PHE A 1 85 ? 17.750 -9.703 -11.174 1.00 91.56 85 PHE A C 1
ATOM 680 O O . PHE A 1 85 ? 18.529 -9.523 -12.106 1.00 91.56 85 PHE A O 1
ATOM 687 N N . PHE A 1 86 ? 16.427 -9.587 -11.330 1.00 90.19 86 PHE A N 1
ATOM 688 C CA . PHE A 1 86 ? 15.836 -9.262 -12.632 1.00 90.19 86 PHE A CA 1
ATOM 689 C C . PHE A 1 86 ? 16.132 -7.833 -13.083 1.00 90.19 86 PHE A C 1
ATOM 691 O O . PHE A 1 86 ? 16.432 -7.631 -14.257 1.00 90.19 86 PHE A O 1
ATOM 698 N N . LEU A 1 87 ? 16.093 -6.855 -12.175 1.00 87.94 87 LEU A N 1
ATOM 699 C CA . LEU A 1 87 ? 16.461 -5.476 -12.506 1.00 87.94 87 LEU A CA 1
ATOM 700 C C . LEU A 1 87 ? 17.923 -5.375 -12.952 1.00 87.94 87 LEU A C 1
ATOM 702 O O . LEU A 1 87 ? 18.206 -4.707 -13.940 1.00 87.94 87 LEU A O 1
ATOM 706 N N . ASP A 1 88 ? 18.825 -6.088 -12.277 1.00 89.44 88 ASP A N 1
ATOM 707 C CA . ASP A 1 88 ? 20.240 -6.147 -12.649 1.00 89.44 88 ASP A CA 1
ATOM 708 C C . ASP A 1 88 ? 20.444 -6.777 -14.037 1.00 89.44 88 ASP A C 1
ATOM 710 O O . ASP A 1 88 ? 21.154 -6.229 -14.879 1.00 89.44 88 ASP A O 1
ATOM 714 N N . CYS A 1 89 ? 19.732 -7.872 -14.332 1.00 90.94 89 CYS A N 1
ATOM 715 C CA . CYS A 1 89 ? 19.753 -8.483 -15.662 1.00 90.94 89 CYS A CA 1
ATOM 716 C C . CYS A 1 89 ? 19.26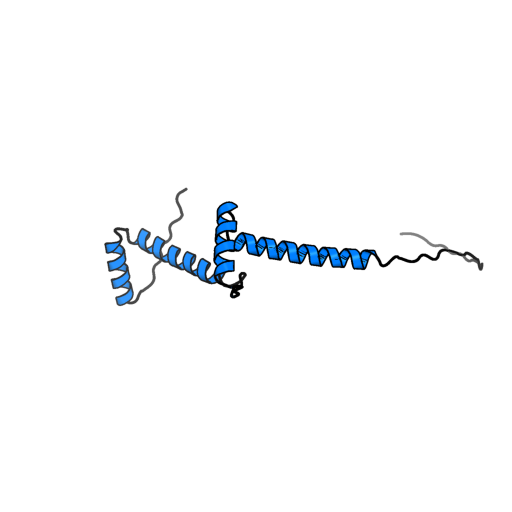2 -7.523 -16.756 1.00 90.94 89 CYS A C 1
ATOM 718 O O . CYS A 1 89 ? 19.868 -7.467 -17.824 1.00 90.94 89 CYS A O 1
ATOM 720 N N . ILE A 1 90 ? 18.189 -6.768 -16.497 1.00 90.38 90 ILE A N 1
ATOM 721 C CA . ILE A 1 90 ? 17.644 -5.792 -17.451 1.00 90.38 90 ILE A CA 1
ATOM 722 C C . ILE A 1 90 ? 18.635 -4.645 -17.669 1.00 90.38 90 ILE A C 1
ATOM 724 O O . ILE A 1 90 ? 18.913 -4.300 -18.814 1.00 90.38 90 ILE A O 1
ATOM 728 N N . HIS A 1 91 ? 19.188 -4.068 -16.598 1.00 88.88 91 HIS A N 1
ATOM 729 C CA . HIS A 1 91 ? 20.154 -2.973 -16.710 1.00 88.88 91 HIS A CA 1
ATOM 730 C C . HIS A 1 91 ? 21.398 -3.389 -17.490 1.00 88.88 91 HIS A C 1
ATOM 732 O O . HIS A 1 91 ? 21.822 -2.659 -18.381 1.00 88.88 91 HIS A O 1
ATOM 738 N N . ARG A 1 92 ? 21.944 -4.575 -17.201 1.00 90.12 92 ARG A N 1
ATOM 739 C CA . ARG A 1 92 ? 23.112 -5.100 -17.909 1.00 90.12 92 ARG A CA 1
ATOM 740 C C . ARG A 1 92 ? 22.824 -5.339 -19.391 1.00 90.12 92 ARG A C 1
ATOM 742 O O . ARG A 1 92 ? 23.598 -4.888 -20.222 1.00 90.12 92 ARG A O 1
ATOM 749 N N . ALA A 1 93 ? 21.689 -5.954 -19.725 1.00 90.94 93 ALA A N 1
ATOM 750 C CA . ALA A 1 93 ? 21.307 -6.183 -21.120 1.00 90.94 93 ALA A CA 1
ATOM 751 C C . ALA A 1 93 ? 21.096 -4.872 -21.903 1.00 90.94 93 ALA A C 1
ATOM 753 O O . ALA A 1 93 ? 21.442 -4.790 -23.079 1.00 90.94 93 ALA A O 1
ATOM 754 N N . LEU A 1 94 ? 20.534 -3.837 -21.264 1.00 89.88 94 LEU A N 1
ATOM 755 C CA . LEU A 1 94 ? 20.365 -2.521 -21.887 1.00 89.88 94 LEU A CA 1
ATOM 756 C C . LEU A 1 94 ? 21.695 -1.779 -22.058 1.00 89.88 94 LEU A C 1
ATOM 758 O O . LEU A 1 94 ? 21.874 -1.117 -23.075 1.00 89.88 94 LEU A O 1
ATOM 762 N N . ALA A 1 95 ? 22.609 -1.896 -21.092 1.00 86.25 95 ALA A N 1
ATOM 763 C CA . ALA A 1 95 ? 23.943 -1.310 -21.178 1.00 86.25 95 ALA A CA 1
ATOM 764 C C . ALA A 1 95 ? 24.771 -1.962 -22.296 1.00 86.25 95 ALA A C 1
ATOM 766 O O . ALA A 1 95 ? 25.277 -1.251 -23.158 1.00 86.25 95 ALA A O 1
ATOM 767 N N . GLU A 1 96 ? 24.810 -3.299 -22.349 1.00 85.50 96 GLU A N 1
ATOM 768 C CA . GLU A 1 96 ? 25.492 -4.061 -23.409 1.00 85.50 96 GLU A CA 1
ATOM 769 C C . GLU A 1 96 ? 24.960 -3.668 -24.806 1.00 85.50 96 GLU A C 1
ATOM 771 O O . GLU A 1 96 ? 25.735 -3.380 -25.715 1.00 85.50 96 GLU A O 1
ATOM 776 N N . ALA A 1 97 ? 23.636 -3.543 -24.969 1.00 81.00 97 ALA A N 1
ATOM 777 C CA . ALA A 1 97 ? 23.020 -3.117 -26.231 1.00 81.00 97 ALA A CA 1
ATOM 778 C C . ALA A 1 97 ? 23.273 -1.639 -26.594 1.00 81.00 97 ALA A C 1
ATOM 780 O O . ALA A 1 97 ? 23.083 -1.243 -27.749 1.00 81.00 97 ALA A O 1
ATOM 781 N N . GLN A 1 98 ? 23.626 -0.801 -25.618 1.00 73.62 98 GLN A N 1
ATOM 782 C CA . GLN A 1 98 ? 23.981 0.595 -25.847 1.00 73.62 98 GLN A CA 1
ATOM 783 C C . GLN A 1 98 ? 25.457 0.723 -26.241 1.00 73.62 98 GLN A C 1
ATOM 785 O O . GLN A 1 98 ? 25.756 1.488 -27.152 1.00 73.62 98 GLN A O 1
ATOM 790 N N . GLU A 1 99 ? 26.349 -0.051 -25.621 1.00 69.31 99 GLU A N 1
ATOM 791 C CA . GLU A 1 99 ? 27.775 -0.107 -25.971 1.00 69.31 99 GLU A CA 1
ATOM 792 C C . GLU A 1 99 ? 27.983 -0.643 -27.399 1.00 69.31 99 GLU A C 1
ATOM 794 O O . GLU A 1 99 ? 28.642 0.012 -28.204 1.00 69.31 99 GLU A O 1
ATOM 799 N N . GLU A 1 100 ? 27.278 -1.710 -27.790 1.00 62.28 100 GLU A N 1
ATOM 800 C CA . GLU A 1 100 ? 27.364 -2.292 -29.144 1.00 62.28 100 GLU A CA 1
ATOM 801 C C . GLU A 1 100 ? 26.914 -1.317 -30.262 1.00 62.28 100 GLU A C 1
ATOM 803 O O . GLU A 1 100 ? 27.315 -1.442 -31.421 1.00 62.28 100 GLU A O 1
ATOM 808 N N . ARG A 1 101 ? 26.107 -0.297 -29.929 1.00 59.53 101 ARG A N 1
ATOM 809 C CA . ARG A 1 101 ? 25.725 0.785 -30.859 1.00 59.53 101 ARG A CA 1
ATOM 810 C C . ARG A 1 101 ? 26.789 1.872 -30.979 1.00 59.53 101 ARG A C 1
ATOM 812 O O . ARG A 1 101 ? 26.886 2.487 -32.036 1.00 59.53 101 ARG A O 1
ATOM 819 N N . VAL A 1 102 ? 27.547 2.127 -29.917 1.00 58.06 102 VAL A N 1
ATOM 820 C CA . VAL A 1 102 ? 28.611 3.140 -29.905 1.00 58.06 102 VAL A CA 1
ATOM 821 C C . VAL A 1 102 ? 29.837 2.625 -30.661 1.00 58.06 102 VAL A C 1
ATOM 823 O O . VAL A 1 102 ? 30.430 3.378 -31.427 1.00 58.06 102 VAL A O 1
ATOM 826 N N . ASP A 1 103 ? 30.153 1.333 -30.554 1.00 52.91 103 ASP A N 1
ATOM 827 C CA . ASP A 1 103 ? 31.251 0.713 -31.311 1.00 52.91 103 ASP A CA 1
ATOM 828 C C . ASP A 1 103 ? 30.966 0.611 -32.826 1.00 52.91 103 ASP A C 1
ATOM 830 O O . ASP A 1 103 ? 31.883 0.666 -33.652 1.00 52.91 103 ASP A O 1
ATOM 834 N N . ALA A 1 104 ? 29.687 0.522 -33.214 1.00 53.72 104 ALA A N 1
ATOM 835 C CA . ALA A 1 104 ? 29.263 0.560 -34.616 1.00 53.72 104 ALA A CA 1
ATOM 836 C C . ALA A 1 104 ? 29.303 1.978 -35.224 1.00 53.72 104 ALA A C 1
ATOM 838 O O . ALA A 1 104 ? 29.559 2.116 -36.419 1.00 53.72 104 ALA A O 1
ATOM 839 N N . ASP A 1 105 ? 29.074 3.020 -34.418 1.00 48.78 105 ASP A N 1
ATOM 840 C CA . ASP A 1 105 ? 29.119 4.431 -34.842 1.00 48.78 105 ASP A CA 1
ATOM 841 C C . ASP A 1 105 ? 30.555 4.995 -34.829 1.00 48.78 105 ASP A C 1
ATOM 843 O O . ASP A 1 105 ? 30.915 5.807 -35.675 1.00 48.78 105 ASP A O 1
ATOM 847 N N . ALA A 1 106 ? 31.423 4.489 -33.945 1.00 52.19 106 ALA A N 1
ATOM 848 C CA . ALA A 1 106 ? 32.844 4.847 -33.890 1.00 52.19 106 ALA A CA 1
ATOM 849 C C . ALA A 1 106 ? 33.710 4.184 -34.985 1.00 52.19 106 ALA A C 1
ATOM 851 O O . ALA A 1 106 ? 34.871 4.551 -35.140 1.00 52.19 106 ALA A O 1
ATOM 852 N N . SER A 1 107 ? 33.163 3.228 -35.748 1.00 49.84 107 SER A N 1
ATOM 853 C CA . SER A 1 107 ? 33.843 2.592 -36.894 1.00 49.84 107 SER A CA 1
ATOM 854 C C . SER A 1 107 ? 33.560 3.283 -38.239 1.00 49.84 107 SER A C 1
ATOM 856 O O . SER A 1 107 ? 34.041 2.828 -39.278 1.00 49.84 107 SER A O 1
ATOM 858 N N . ALA A 1 108 ? 32.784 4.374 -38.249 1.00 50.53 108 ALA A N 1
ATOM 859 C CA . ALA A 1 108 ? 32.670 5.263 -39.401 1.00 50.53 108 ALA A CA 1
ATOM 860 C C . ALA A 1 108 ? 33.814 6.291 -39.361 1.00 50.53 108 ALA A C 1
ATOM 862 O O . ALA A 1 108 ? 33.661 7.410 -38.876 1.00 50.53 108 ALA A O 1
ATOM 863 N N . GLU A 1 109 ? 34.984 5.867 -39.840 1.00 45.44 109 GLU A N 1
ATOM 864 C CA . GLU A 1 109 ? 36.150 6.720 -40.093 1.00 45.44 109 GLU A CA 1
ATOM 865 C C . GLU A 1 109 ? 35.730 8.005 -40.847 1.00 45.44 109 GLU A C 1
ATOM 867 O O . GLU A 1 109 ? 35.049 7.906 -41.876 1.00 45.44 109 GLU A O 1
ATOM 872 N N . PRO A 1 110 ? 36.142 9.215 -40.421 1.00 44.06 110 PRO A N 1
ATOM 873 C CA . PRO A 1 110 ? 36.171 10.357 -41.318 1.00 44.06 110 PRO A CA 1
ATOM 874 C C . PRO A 1 110 ? 37.367 10.158 -42.257 1.00 44.06 110 PRO A C 1
ATOM 876 O O . PRO A 1 110 ? 38.499 10.506 -41.920 1.00 44.06 110 PRO A O 1
ATOM 879 N N . ASP A 1 111 ? 37.115 9.538 -43.411 1.00 40.53 111 ASP A N 1
ATOM 880 C CA . ASP A 1 111 ? 38.086 9.438 -44.502 1.00 40.53 111 ASP A CA 1
ATOM 881 C C . ASP A 1 111 ? 38.515 10.856 -44.901 1.00 40.53 111 ASP A C 1
ATOM 883 O O . ASP A 1 111 ? 37.693 11.725 -45.207 1.00 40.53 111 ASP A O 1
ATOM 887 N N . GLY A 1 112 ? 39.811 11.115 -44.761 1.00 45.06 112 GLY A N 1
ATOM 888 C CA . GLY A 1 112 ? 40.401 12.413 -45.011 1.00 45.06 112 GLY A CA 1
ATOM 889 C C . GLY A 1 112 ? 40.638 12.656 -46.492 1.00 45.06 112 GLY A C 1
ATOM 890 O O . GLY A 1 112 ? 41.106 11.781 -47.209 1.00 45.06 112 GLY A O 1
ATOM 891 N N . GLU A 1 113 ? 40.478 13.905 -46.909 1.00 41.66 113 GLU A N 1
ATOM 892 C CA . GLU A 1 113 ? 41.213 14.432 -48.050 1.00 41.66 113 GLU A CA 1
ATOM 893 C C . GLU A 1 113 ? 41.606 15.884 -47.785 1.00 41.66 113 GLU A C 1
ATOM 895 O O . GLU A 1 113 ? 40.787 16.779 -47.577 1.00 41.66 113 GLU A O 1
ATOM 900 N N . ALA A 1 114 ? 42.920 16.068 -47.708 1.00 45.97 114 ALA A N 1
ATOM 901 C CA . ALA A 1 114 ? 43.588 17.346 -47.652 1.00 45.97 114 ALA A CA 1
ATOM 902 C C . ALA A 1 114 ? 44.042 17.749 -49.066 1.00 45.97 114 ALA A C 1
ATOM 904 O O . ALA A 1 114 ? 44.392 16.893 -49.876 1.00 45.97 114 ALA A O 1
ATOM 905 N N . GLU A 1 115 ? 44.165 19.069 -49.245 1.00 44.69 115 GLU A N 1
ATOM 906 C CA . GLU A 1 115 ? 44.972 19.788 -50.252 1.00 44.69 115 GLU A CA 1
ATOM 907 C C . GLU A 1 115 ? 44.278 20.020 -51.622 1.00 44.69 115 GLU A C 1
ATOM 909 O O . GLU A 1 115 ? 43.513 19.191 -52.088 1.00 44.69 115 GLU A O 1
ATOM 914 N N . THR A 1 116 ? 44.409 21.147 -52.338 1.00 37.72 116 THR A N 1
ATOM 915 C CA . THR A 1 116 ? 45.513 22.115 -52.465 1.00 37.72 116 THR A CA 1
ATOM 916 C C . THR A 1 116 ? 45.045 23.520 -52.906 1.00 37.72 116 THR A C 1
ATOM 918 O O . THR A 1 116 ? 44.096 23.671 -53.671 1.00 37.72 116 THR A O 1
ATOM 921 N N . ASP A 1 117 ? 45.823 24.509 -52.466 1.00 40.69 117 ASP A N 1
ATOM 922 C CA . ASP A 1 117 ? 46.135 25.856 -52.983 1.00 40.69 117 ASP A CA 1
ATOM 923 C C . ASP A 1 117 ? 45.859 26.186 -54.477 1.00 40.69 117 ASP A C 1
ATOM 925 O O . ASP A 1 117 ? 46.169 25.376 -55.349 1.00 40.69 117 ASP A O 1
ATOM 929 N N . ALA A 1 118 ? 45.360 27.407 -54.766 1.00 41.84 118 ALA A N 1
ATOM 930 C CA . ALA A 1 118 ? 45.979 28.384 -55.695 1.00 41.84 118 ALA A CA 1
ATOM 931 C C . ALA A 1 118 ? 45.036 29.547 -56.113 1.00 41.84 118 ALA A C 1
ATOM 933 O O . ALA A 1 118 ? 44.120 29.388 -56.913 1.00 41.84 118 ALA A O 1
ATOM 934 N N . THR A 1 119 ? 45.345 30.734 -55.578 1.00 43.56 119 THR A N 1
ATOM 935 C CA . THR A 1 119 ? 45.348 32.093 -56.173 1.00 43.56 119 THR A CA 1
ATOM 936 C C . THR A 1 119 ? 44.385 32.489 -57.320 1.00 43.56 119 THR A C 1
ATOM 938 O O . THR A 1 119 ? 44.427 31.962 -58.427 1.00 43.56 119 THR A O 1
ATOM 941 N N . SER A 1 120 ? 43.649 33.590 -57.113 1.00 46.69 120 SER A N 1
ATOM 942 C CA . SER A 1 120 ? 43.531 34.660 -58.117 1.00 46.69 120 SER A CA 1
ATOM 943 C C . SER A 1 120 ? 43.307 36.010 -57.433 1.00 46.69 120 SER A C 1
ATOM 945 O O . SER A 1 120 ? 42.377 36.185 -56.651 1.00 46.69 120 SER A O 1
ATOM 947 N N . GLN A 1 121 ? 44.202 36.936 -57.764 1.00 47.06 121 GLN A N 1
ATOM 948 C CA . GLN A 1 121 ? 44.254 38.358 -57.421 1.00 47.06 121 GLN A CA 1
ATOM 949 C C . GLN A 1 121 ? 43.081 39.186 -57.973 1.00 47.06 121 GLN A C 1
ATOM 951 O O . GLN A 1 121 ? 42.405 38.766 -58.913 1.00 47.06 121 GLN A O 1
ATOM 956 N N . GLY A 1 122 ? 42.953 40.404 -57.431 1.00 44.16 122 GLY A N 1
ATOM 957 C CA . GLY A 1 122 ? 42.230 41.558 -57.983 1.00 44.16 122 GLY A CA 1
ATOM 958 C C . GLY A 1 122 ? 41.662 42.421 -56.849 1.00 44.16 122 GLY A C 1
ATOM 959 O O . GLY A 1 122 ? 40.566 42.130 -56.384 1.00 44.16 122 GLY A O 1
ATOM 960 N N . GLU A 1 123 ? 42.489 43.244 -56.189 1.00 45.72 123 GLU A N 1
ATOM 961 C CA . GLU A 1 123 ? 42.618 44.710 -56.420 1.00 45.72 123 GLU A CA 1
ATOM 962 C C . GLU A 1 123 ? 41.363 45.469 -55.934 1.00 45.72 123 GLU A C 1
ATOM 964 O O . GLU A 1 123 ? 40.276 45.310 -56.475 1.00 45.72 123 GLU A O 1
ATOM 969 N N . ASP A 1 124 ? 41.418 46.076 -54.745 1.00 43.38 124 ASP A N 1
ATOM 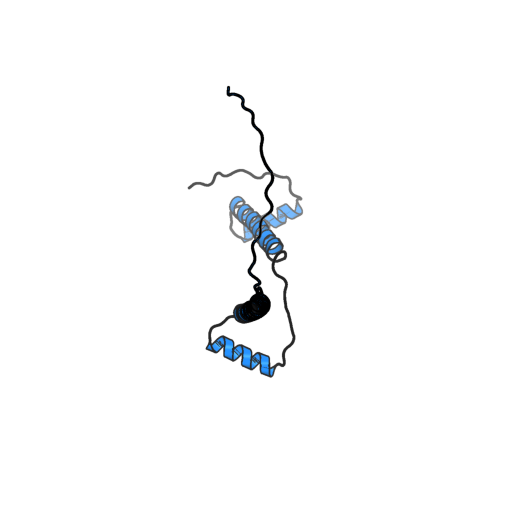970 C CA . ASP A 1 124 ? 41.816 47.476 -54.470 1.00 43.38 124 ASP A CA 1
ATOM 971 C C . ASP A 1 124 ? 40.619 48.444 -54.490 1.00 43.38 124 ASP A C 1
ATOM 973 O O . ASP A 1 124 ? 39.902 48.528 -55.484 1.00 43.38 124 ASP A O 1
ATOM 977 N N . ALA A 1 125 ? 40.442 49.165 -53.373 1.00 50.19 125 ALA A N 1
ATOM 978 C CA . ALA A 1 125 ? 40.140 50.605 -53.268 1.00 50.19 125 ALA A CA 1
ATOM 979 C C . ALA A 1 125 ? 39.383 50.944 -51.963 1.00 50.19 125 ALA A C 1
ATOM 981 O O . ALA A 1 125 ? 38.206 50.622 -51.807 1.00 50.19 125 ALA A O 1
ATOM 982 N N . ASP A 1 126 ? 40.124 51.564 -51.039 1.00 45.84 126 ASP A N 1
ATOM 983 C CA . ASP A 1 126 ? 39.815 52.782 -50.268 1.00 45.84 126 ASP A CA 1
ATOM 984 C C . ASP A 1 126 ? 38.357 53.219 -50.002 1.00 45.84 126 ASP A C 1
ATOM 986 O O . ASP A 1 126 ? 37.566 53.410 -50.918 1.00 45.84 126 ASP A O 1
ATOM 990 N N . GLU A 1 127 ? 38.041 53.475 -48.725 1.00 52.09 127 GLU A N 1
ATOM 991 C CA . GLU A 1 127 ? 37.926 54.815 -48.080 1.00 52.09 127 GLU A CA 1
ATOM 992 C C . GLU A 1 127 ? 37.129 54.649 -46.764 1.00 52.09 127 GLU A C 1
ATOM 994 O O . GLU A 1 127 ? 36.022 54.117 -46.738 1.00 52.09 127 GLU A O 1
ATOM 999 N N . ASP A 1 128 ? 37.776 54.804 -45.607 1.00 47.12 128 ASP A N 1
ATOM 1000 C CA . ASP A 1 128 ? 37.654 55.972 -44.713 1.00 47.12 128 ASP A CA 1
ATOM 1001 C C . ASP A 1 128 ? 36.208 56.396 -44.373 1.00 47.12 128 ASP A C 1
ATOM 1003 O O . ASP A 1 128 ? 35.503 56.947 -45.208 1.00 47.12 128 ASP A O 1
ATOM 1007 N N . SER A 1 129 ? 35.774 56.185 -43.120 1.00 54.84 129 SER A N 1
ATOM 1008 C CA . SER A 1 129 ? 35.544 57.298 -42.178 1.00 54.84 129 SER A CA 1
ATOM 1009 C C . SER A 1 129 ? 34.980 56.842 -40.818 1.00 54.84 129 SER A C 1
ATOM 1011 O O . SER A 1 129 ? 33.969 56.149 -40.756 1.00 54.84 129 SER A O 1
ATOM 1013 N N . THR A 1 130 ? 35.658 57.283 -39.746 1.00 56.94 130 THR A N 1
ATOM 1014 C CA . THR A 1 130 ? 35.121 58.032 -38.578 1.00 56.94 130 THR A CA 1
ATOM 1015 C C . THR A 1 130 ? 33.837 57.497 -37.913 1.00 56.94 130 THR A C 1
ATOM 1017 O O . THR A 1 130 ? 32.767 57.516 -38.502 1.00 56.94 130 THR A O 1
ATOM 1020 N N . ALA A 1 131 ? 33.881 56.897 -36.719 1.00 55.81 131 ALA A N 1
ATOM 1021 C CA . ALA A 1 131 ? 34.082 57.480 -35.379 1.00 55.81 131 ALA A CA 1
ATOM 1022 C C . ALA A 1 131 ? 32.891 58.301 -34.830 1.00 55.81 131 ALA A C 1
ATOM 1024 O O . ALA A 1 131 ? 32.419 59.233 -35.470 1.00 55.81 131 ALA A O 1
ATOM 1025 N N . GLU A 1 132 ? 32.554 57.954 -33.579 1.00 46.94 132 GLU A N 1
ATOM 1026 C CA . GLU A 1 132 ? 31.602 58.548 -32.615 1.00 46.94 132 GLU A CA 1
ATOM 1027 C C . GLU A 1 132 ? 30.111 58.173 -32.701 1.00 46.94 132 GLU A C 1
ATOM 1029 O O . GLU A 1 132 ? 29.417 58.528 -33.677 1.00 46.94 132 GLU A O 1
#

Secondary structure (DSSP, 8-state):
-------------HHHHHHHHHHHHHHT--HHHHHHHHHHHHHHHHHHHHHSSSS---------HHHHHHHHHHHHHHT--HHHHHHHHHHHHHHHHHHHHHHHHTTS------------------------

Foldseek 3Di:
DDDDDDDDDDDDPPVVVVVLVVVCVVVVHDSVVSVVVVVCVVVVVVCCVVVVPPPDDDDDDDDDPVVVVVVVVVCVVVVHDPVRVVVVVVVVVVVVVVVVVVVVVVPPDPDDDDDDDDDDDDDDDDDDDDDD